Protein AF-A0AAV0B8S9-F1 (afdb_monomer)

Solvent-accessible surface area (backbone atoms only — not comparable to full-atom values): 7281 Å² total; per-residue (Å²): 133,87,90,81,70,82,72,78,85,51,82,66,46,66,52,53,57,75,48,74,45,53,83,39,60,55,51,74,76,42,60,48,90,57,90,45,60,37,28,45,35,34,36,42,47,22,33,77,89,70,45,79,36,68,91,85,45,87,67,46,75,49,81,38,42,40,54,79,43,77,46,63,44,71,81,57,74,49,90,84,65,54,42,37,35,43,33,38,38,32,41,41,29,60,55,43,54,54,50,52,54,39,5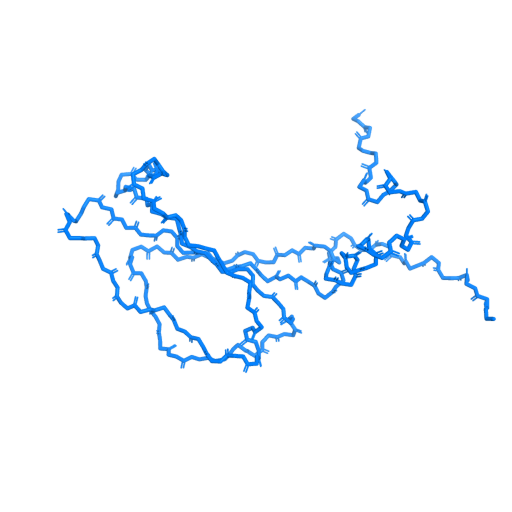5,77,69,61,67,54,91,57,77,72,70,78,58,70,86,80,80,129

Sequence (120 aa):
MNYNQKENYCPDDFSSAITYTINDFCNKAHVDNDTDYWTLIGFIPIRKNGGLAFEDFDTYQRLLKTNKLKYQTIPSKSTSGLFTRFGFSCQISKYMSITMEKYHIDHYKDKNHSFGNYDD

Mean predicted aligned error: 10.39 Å

Radius of gyration: 18.84 Å; Cα contacts (8 Å, |Δi|>4): 177; chains: 1; bounding box: 44×27×55 Å

Secondary structure (DSSP, 8-state):
----------GGGGPPPEEEE-TT-----B----S-SEEEEEEEEEETTS-B--SSSPPEEEEE-TTTS-B-------TTSSEEEEEEEEEEPHHHHHHHHHHHTT--S-TTSSS-----

Structure (mmCIF, N/CA/C/O backbone):
data_AF-A0AAV0B8S9-F1
#
_entry.id   AF-A0AAV0B8S9-F1
#
loop_
_atom_site.group_PDB
_atom_site.id
_atom_site.type_symbol
_atom_site.label_atom_id
_atom_site.label_alt_id
_atom_site.label_comp_id
_atom_site.label_asym_id
_atom_site.label_entity_id
_atom_site.label_seq_id
_atom_site.pdbx_PDB_ins_code
_atom_site.Cartn_x
_atom_site.Cartn_y
_atom_site.Cartn_z
_atom_site.occupancy
_atom_site.B_iso_or_equiv
_atom_site.auth_seq_id
_atom_site.auth_comp_id
_atom_site.auth_asym_id
_atom_site.auth_atom_id
_atom_site.pdbx_PDB_model_num
ATOM 1 N N . MET A 1 1 ? 24.314 1.809 -35.473 1.00 35.16 1 MET A N 1
ATOM 2 C CA . MET A 1 1 ? 23.440 0.743 -34.935 1.00 35.16 1 MET A CA 1
ATOM 3 C C . MET A 1 1 ? 22.053 0.935 -35.527 1.00 35.16 1 MET A C 1
ATOM 5 O O . MET A 1 1 ? 21.533 2.039 -35.448 1.00 35.16 1 MET A O 1
ATOM 9 N N . ASN A 1 2 ? 21.531 -0.087 -36.208 1.00 28.59 2 ASN A N 1
ATOM 10 C CA . ASN A 1 2 ? 20.234 -0.071 -36.893 1.00 28.59 2 ASN A CA 1
ATOM 11 C C . ASN A 1 2 ? 19.096 -0.154 -35.863 1.00 28.59 2 ASN A C 1
ATOM 13 O O . ASN A 1 2 ? 18.960 -1.178 -35.202 1.00 28.59 2 ASN A O 1
ATOM 17 N N . TYR A 1 3 ? 18.278 0.892 -35.746 1.00 38.72 3 TYR A N 1
ATOM 18 C CA . TYR A 1 3 ? 17.081 0.911 -34.897 1.00 38.72 3 TYR A CA 1
ATOM 19 C C . TYR A 1 3 ? 15.859 0.445 -35.700 1.00 38.72 3 TYR A C 1
ATOM 21 O O . TYR A 1 3 ? 14.982 1.232 -36.033 1.00 38.72 3 TYR A O 1
ATOM 29 N N . ASN A 1 4 ? 15.830 -0.844 -36.041 1.00 39.81 4 ASN A N 1
ATOM 30 C CA . ASN A 1 4 ? 14.659 -1.521 -36.610 1.00 39.81 4 ASN A CA 1
ATOM 31 C C . ASN A 1 4 ? 14.174 -2.622 -35.658 1.00 39.81 4 ASN A C 1
ATOM 33 O O . ASN A 1 4 ? 14.051 -3.783 -36.036 1.00 39.81 4 ASN A O 1
ATOM 37 N N . GLN A 1 5 ? 13.892 -2.260 -34.410 1.00 43.09 5 GLN A N 1
ATOM 38 C CA . GLN A 1 5 ? 13.005 -3.053 -33.568 1.00 43.09 5 GLN A CA 1
ATOM 39 C C . GLN A 1 5 ? 11.795 -2.185 -33.247 1.00 43.09 5 GLN A C 1
ATOM 41 O O . GLN A 1 5 ? 11.843 -1.318 -32.381 1.00 43.09 5 GLN A O 1
ATOM 46 N N . LYS A 1 6 ? 10.700 -2.425 -33.979 1.00 45.69 6 LYS A N 1
ATOM 47 C CA . LYS A 1 6 ? 9.365 -2.295 -33.395 1.00 45.69 6 LYS A CA 1
ATOM 48 C C . LYS A 1 6 ? 9.377 -3.242 -32.198 1.00 45.69 6 LYS A C 1
ATOM 50 O O . LYS A 1 6 ? 9.254 -4.449 -32.384 1.00 45.69 6 LYS A O 1
ATOM 55 N N . GLU A 1 7 ? 9.651 -2.727 -31.004 1.00 55.25 7 GLU A N 1
ATOM 56 C CA . GLU A 1 7 ? 9.319 -3.477 -29.799 1.00 55.25 7 GLU A CA 1
ATOM 57 C C . GLU A 1 7 ? 7.809 -3.719 -29.878 1.00 55.25 7 GLU A C 1
ATOM 59 O O . GLU A 1 7 ? 7.032 -2.779 -30.057 1.00 55.25 7 GLU A O 1
ATOM 64 N N . ASN A 1 8 ? 7.412 -4.991 -29.924 1.00 57.53 8 ASN A N 1
ATOM 65 C CA . ASN A 1 8 ? 6.007 -5.366 -29.975 1.00 57.53 8 ASN A CA 1
ATOM 66 C C . ASN A 1 8 ? 5.359 -4.832 -28.699 1.00 57.53 8 ASN A C 1
ATOM 68 O O . ASN A 1 8 ? 5.635 -5.355 -27.626 1.00 57.53 8 ASN A O 1
ATOM 72 N N . TYR A 1 9 ? 4.538 -3.789 -28.829 1.00 56.56 9 TYR A N 1
ATOM 73 C CA . TYR A 1 9 ? 3.714 -3.271 -27.745 1.00 56.56 9 TYR A CA 1
ATOM 74 C C . TYR A 1 9 ? 2.912 -4.424 -27.133 1.00 56.56 9 TYR A C 1
ATOM 76 O O . TYR A 1 9 ? 2.079 -5.023 -27.820 1.00 56.56 9 TYR A O 1
ATOM 84 N N . CYS A 1 10 ? 3.173 -4.747 -25.867 1.00 61.81 10 CYS A N 1
ATOM 85 C CA . CYS A 1 10 ? 2.313 -5.614 -25.084 1.00 61.81 10 CYS A CA 1
ATOM 86 C C . CYS A 1 10 ? 1.454 -4.722 -24.176 1.00 61.81 10 CYS A C 1
ATOM 88 O O . CYS A 1 10 ? 2.008 -3.940 -23.404 1.00 61.81 10 CYS A O 1
ATOM 90 N N . PRO A 1 11 ? 0.114 -4.812 -24.220 1.00 58.56 11 PRO A N 1
ATOM 91 C CA . PRO A 1 11 ? -0.751 -4.087 -23.284 1.00 58.56 11 PRO A CA 1
ATOM 92 C C . PRO A 1 11 ? -0.384 -4.334 -21.808 1.00 58.56 11 PRO A C 1
ATOM 94 O O . PRO A 1 11 ? -0.536 -3.449 -20.964 1.00 58.56 11 PRO A O 1
ATOM 97 N N . ASP A 1 12 ? 0.175 -5.508 -21.507 1.00 60.97 12 ASP A N 1
ATOM 98 C CA . ASP A 1 12 ? 0.624 -5.880 -20.165 1.00 60.97 12 ASP A CA 1
ATOM 99 C C . ASP A 1 12 ? 1.908 -5.157 -19.728 1.00 60.97 12 ASP A C 1
ATOM 101 O O . ASP A 1 12 ? 2.178 -5.078 -18.531 1.00 60.97 12 ASP A O 1
ATOM 105 N N . ASP A 1 13 ? 2.655 -4.536 -20.649 1.00 64.06 13 ASP A N 1
ATOM 106 C CA . ASP A 1 13 ? 3.850 -3.746 -20.317 1.00 64.06 13 ASP A CA 1
ATOM 107 C C . ASP A 1 13 ? 3.507 -2.528 -19.444 1.00 64.06 13 ASP A C 1
ATOM 109 O O . ASP A 1 13 ? 4.365 -2.018 -18.724 1.00 64.06 13 ASP A O 1
ATOM 113 N N . PHE A 1 14 ? 2.251 -2.074 -19.454 1.00 63.94 14 PHE A N 1
ATOM 114 C CA . PHE A 1 14 ? 1.755 -0.972 -18.620 1.00 63.94 14 PHE A CA 1
ATOM 115 C C . PHE A 1 14 ? 0.799 -1.431 -17.515 1.00 63.94 14 PHE A C 1
ATOM 117 O O . PHE A 1 14 ? 0.337 -0.614 -16.715 1.00 63.94 14 PHE A O 1
ATOM 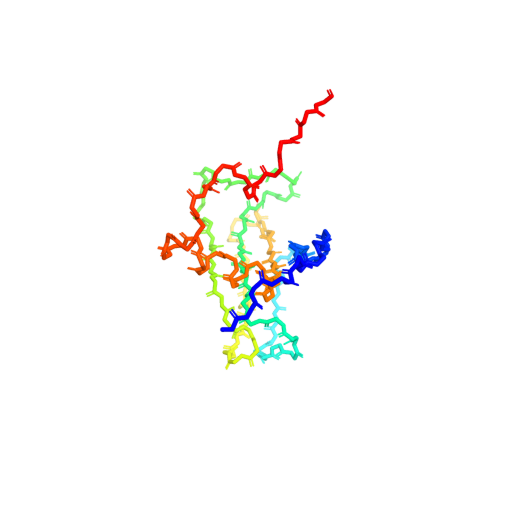124 N N . SER A 1 15 ? 0.510 -2.730 -17.443 1.00 67.62 15 SER A N 1
ATOM 125 C CA . SER A 1 15 ? -0.407 -3.264 -16.446 1.00 67.62 15 SER A CA 1
ATOM 126 C C . SER A 1 15 ? 0.235 -3.213 -15.066 1.00 67.62 15 SER A C 1
ATOM 128 O O . SER A 1 15 ? 1.278 -3.811 -14.812 1.00 67.62 15 SER A O 1
ATOM 130 N N . SER A 1 16 ? -0.396 -2.461 -14.168 1.00 74.00 16 SER A N 1
ATOM 131 C CA . SER A 1 16 ? -0.009 -2.375 -12.762 1.00 74.00 16 SER A CA 1
ATOM 132 C C . SER A 1 16 ? -0.969 -3.213 -11.928 1.00 74.00 16 SER A C 1
ATOM 134 O O . SER A 1 16 ? -2.187 -3.055 -12.032 1.00 74.00 16 SER A O 1
ATOM 136 N N . ALA A 1 17 ? -0.440 -4.103 -11.090 1.00 80.81 17 ALA A N 1
ATOM 137 C CA . ALA A 1 17 ? -1.262 -4.869 -10.164 1.00 80.81 17 ALA A CA 1
ATOM 138 C C . ALA A 1 17 ? -1.597 -4.008 -8.941 1.00 80.81 17 ALA A C 1
ATOM 140 O O . ALA A 1 17 ? -0.698 -3.533 -8.241 1.00 80.81 17 ALA A O 1
ATOM 141 N N . ILE A 1 18 ? -2.893 -3.820 -8.675 1.00 85.31 18 ILE A N 1
ATOM 142 C CA . ILE A 1 18 ? -3.373 -3.132 -7.474 1.00 85.31 18 ILE A CA 1
ATOM 143 C C . ILE A 1 18 ? -3.828 -4.173 -6.456 1.00 85.31 18 ILE A C 1
ATOM 145 O O . ILE A 1 18 ? -4.722 -4.977 -6.712 1.00 85.31 18 ILE A O 1
ATOM 149 N N . THR A 1 19 ? -3.243 -4.108 -5.268 1.00 88.38 19 THR A N 1
ATOM 150 C CA . THR A 1 19 ? -3.711 -4.819 -4.079 1.00 88.38 19 THR A CA 1
ATOM 151 C C . THR A 1 19 ? -4.204 -3.809 -3.056 1.00 88.38 19 THR A C 1
ATOM 153 O O . THR A 1 19 ? -3.720 -2.676 -2.993 1.00 88.38 19 THR A O 1
ATOM 156 N N . TYR A 1 20 ? -5.196 -4.190 -2.257 1.00 91.44 20 TYR A N 1
ATOM 157 C CA . TYR A 1 20 ? -5.769 -3.294 -1.262 1.00 91.44 20 TYR A CA 1
ATOM 158 C C . TYR A 1 20 ? -6.098 -4.008 0.044 1.00 91.44 20 TYR A C 1
ATOM 160 O O . TYR A 1 20 ? -6.239 -5.227 0.114 1.00 91.44 20 TYR A O 1
ATOM 168 N N . THR A 1 21 ? -6.215 -3.210 1.098 1.00 90.88 21 THR A N 1
ATOM 169 C CA . THR A 1 21 ? -6.507 -3.627 2.464 1.00 90.88 21 THR A CA 1
ATOM 170 C C . THR A 1 21 ? -7.504 -2.660 3.093 1.00 90.88 21 THR A C 1
ATOM 172 O O . THR A 1 21 ? -7.561 -1.478 2.750 1.00 90.88 21 THR A O 1
ATOM 175 N N . ILE A 1 22 ? -8.309 -3.174 4.016 1.00 88.38 22 ILE A N 1
ATOM 176 C CA . ILE A 1 22 ? -9.332 -2.422 4.751 1.00 88.38 22 ILE A CA 1
ATOM 177 C C . ILE A 1 22 ? -9.273 -2.789 6.237 1.00 88.38 22 ILE A C 1
ATOM 179 O O . ILE A 1 22 ? -8.490 -3.652 6.635 1.00 88.38 22 ILE A O 1
ATOM 183 N N . ASN A 1 23 ? -10.131 -2.171 7.053 1.00 85.62 23 ASN A N 1
ATOM 184 C CA . ASN A 1 23 ? -10.327 -2.516 8.466 1.00 85.62 23 ASN A CA 1
ATOM 185 C C . ASN A 1 23 ? -9.059 -2.367 9.317 1.00 85.62 23 ASN A C 1
ATOM 187 O O . ASN A 1 23 ? -8.708 -3.251 10.095 1.00 85.62 23 ASN A O 1
ATOM 191 N N . ASP A 1 24 ? -8.384 -1.227 9.167 1.00 85.88 24 ASP A N 1
ATOM 192 C CA . ASP A 1 24 ? -7.204 -0.852 9.954 1.00 85.88 24 ASP A CA 1
ATOM 193 C C . ASP A 1 24 ? -6.063 -1.879 9.869 1.00 85.88 24 ASP A C 1
ATOM 195 O O . ASP A 1 24 ? -5.286 -2.042 10.813 1.00 85.88 24 ASP A O 1
ATOM 199 N N . PHE A 1 25 ? -5.950 -2.547 8.714 1.00 90.7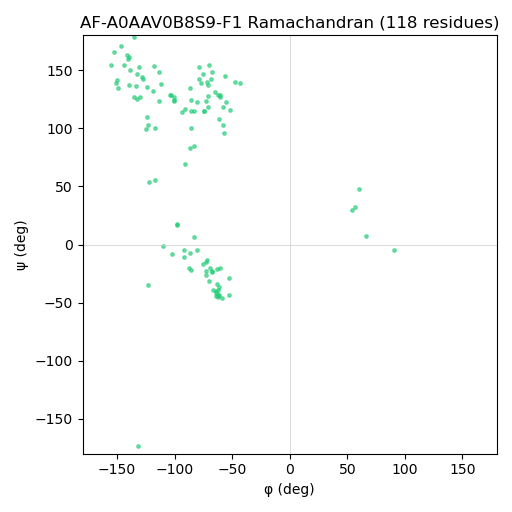5 25 PHE A N 1
ATOM 200 C CA . PHE A 1 25 ? -4.895 -3.513 8.432 1.00 90.75 25 PHE A CA 1
ATOM 201 C C . PHE A 1 25 ? -3.510 -2.974 8.809 1.00 90.75 25 PHE A C 1
ATOM 203 O O . PHE A 1 25 ? -3.174 -1.806 8.589 1.00 90.75 25 PHE A O 1
ATOM 210 N N . CYS A 1 26 ? -2.699 -3.863 9.372 1.00 91.12 26 CYS A N 1
ATOM 211 C CA . CYS A 1 26 ? -1.303 -3.626 9.687 1.00 91.12 26 CYS A CA 1
ATOM 212 C C . CYS A 1 26 ? -0.503 -4.906 9.448 1.00 91.12 26 CYS A C 1
ATOM 214 O O . CYS A 1 26 ? -1.035 -6.016 9.510 1.00 91.12 26 CYS A O 1
ATOM 216 N N . ASN A 1 27 ? 0.786 -4.751 9.170 1.00 91.69 27 ASN A N 1
ATOM 217 C CA . ASN A 1 27 ? 1.681 -5.870 8.920 1.00 91.69 27 ASN A CA 1
ATOM 218 C C . ASN A 1 27 ? 3.043 -5.647 9.575 1.00 91.69 27 ASN A C 1
ATOM 220 O O . ASN A 1 27 ? 3.413 -4.538 9.957 1.00 91.69 27 ASN A O 1
ATOM 224 N N . LYS A 1 28 ? 3.786 -6.744 9.736 1.00 94.56 28 LYS A N 1
ATOM 225 C CA . LYS A 1 28 ? 5.157 -6.700 10.245 1.00 94.56 28 LYS A CA 1
ATOM 226 C C . LYS A 1 28 ? 6.082 -6.080 9.201 1.00 94.56 28 LYS A C 1
ATOM 228 O O . LYS A 1 28 ? 5.829 -6.181 8.003 1.00 94.56 28 LYS A O 1
ATOM 233 N N . ALA A 1 29 ? 7.187 -5.499 9.656 1.00 94.19 29 ALA A N 1
ATOM 234 C CA . ALA A 1 29 ? 8.204 -4.980 8.754 1.00 94.19 29 ALA A CA 1
ATOM 235 C C . ALA A 1 29 ? 8.808 -6.057 7.851 1.00 94.19 29 ALA A C 1
ATOM 237 O O . ALA A 1 29 ? 9.317 -7.067 8.338 1.00 94.19 29 ALA A O 1
ATOM 238 N N . HIS A 1 30 ? 8.793 -5.793 6.548 1.00 91.88 30 HIS A N 1
ATOM 239 C CA . HIS A 1 30 ? 9.208 -6.716 5.496 1.00 91.88 30 HIS A CA 1
ATOM 240 C C . HIS A 1 30 ? 9.844 -5.955 4.325 1.00 91.88 30 HIS A C 1
ATOM 242 O O . HIS A 1 30 ? 9.872 -4.723 4.300 1.00 91.88 30 HIS A O 1
ATOM 248 N N . VAL A 1 31 ? 10.418 -6.727 3.410 1.00 90.81 31 VAL A N 1
ATOM 249 C CA . VAL A 1 31 ? 10.901 -6.312 2.092 1.00 90.81 31 VAL A CA 1
ATOM 250 C C . VAL A 1 31 ? 10.171 -7.218 1.110 1.00 90.81 31 VAL A C 1
ATOM 252 O O . VAL A 1 31 ? 10.056 -8.417 1.379 1.00 90.81 31 VAL A O 1
ATOM 255 N N . ASP A 1 32 ? 9.655 -6.654 0.026 1.00 85.75 32 ASP A N 1
ATOM 256 C CA . ASP A 1 32 ? 8.963 -7.447 -0.986 1.00 85.75 32 ASP A CA 1
ATOM 257 C C . ASP A 1 32 ? 9.980 -8.220 -1.820 1.00 85.75 32 ASP A C 1
ATOM 259 O O . ASP A 1 32 ? 11.080 -7.736 -2.089 1.00 85.75 32 ASP A O 1
ATOM 263 N N . ASN A 1 33 ? 9.602 -9.416 -2.263 1.00 81.50 33 ASN A N 1
ATOM 264 C CA . ASN A 1 33 ? 10.439 -10.236 -3.143 1.00 81.50 33 ASN A CA 1
ATOM 265 C C . ASN A 1 33 ? 10.042 -10.089 -4.618 1.00 81.50 33 ASN A C 1
ATOM 267 O O . ASN A 1 33 ? 10.413 -10.920 -5.446 1.00 81.50 33 ASN A O 1
ATOM 271 N N . ASP A 1 34 ? 9.281 -9.046 -4.934 1.00 72.06 34 ASP A N 1
ATOM 272 C CA . ASP A 1 34 ? 8.724 -8.840 -6.261 1.00 72.06 34 ASP A CA 1
ATOM 273 C C . ASP A 1 34 ? 9.772 -8.269 -7.226 1.00 72.06 34 ASP A C 1
ATOM 275 O O . ASP A 1 34 ? 10.734 -7.589 -6.845 1.00 72.06 34 ASP A O 1
ATOM 279 N N . THR A 1 35 ? 9.589 -8.568 -8.512 1.00 66.06 35 THR A N 1
ATOM 280 C CA . THR A 1 35 ? 10.504 -8.160 -9.586 1.00 66.06 35 THR A CA 1
ATOM 281 C C . THR A 1 35 ? 10.425 -6.673 -9.918 1.00 66.06 35 THR A C 1
ATOM 283 O O . THR A 1 35 ? 11.391 -6.119 -10.450 1.00 66.06 35 THR A O 1
ATOM 286 N N . ASP A 1 36 ? 9.308 -6.019 -9.599 1.00 68.75 36 ASP A N 1
ATOM 287 C CA . ASP A 1 36 ? 9.112 -4.600 -9.868 1.00 68.75 36 ASP A CA 1
ATOM 288 C C . ASP A 1 36 ? 9.863 -3.720 -8.866 1.00 68.75 36 ASP A C 1
ATOM 290 O O . ASP A 1 36 ? 9.960 -3.993 -7.669 1.00 68.75 36 ASP A O 1
ATOM 294 N N . TYR A 1 37 ? 10.464 -2.646 -9.379 1.00 72.06 37 TYR A N 1
ATOM 295 C CA . TYR A 1 37 ? 11.352 -1.796 -8.586 1.00 72.06 37 TYR A CA 1
ATOM 296 C C . TYR A 1 37 ? 10.624 -0.721 -7.799 1.00 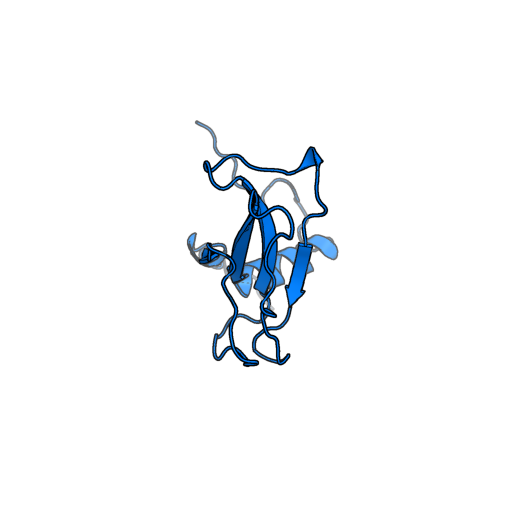72.06 37 TYR A C 1
ATOM 298 O O . TYR A 1 37 ? 11.212 -0.187 -6.862 1.00 72.06 37 TYR A O 1
ATOM 306 N N . TRP A 1 38 ? 9.413 -0.358 -8.205 1.00 84.31 38 TRP A N 1
ATOM 307 C CA . TRP A 1 38 ? 8.682 0.765 -7.647 1.00 84.31 38 TRP A CA 1
ATOM 308 C C . TRP A 1 38 ? 7.246 0.362 -7.357 1.00 84.31 38 TRP A C 1
ATOM 310 O O . TRP A 1 38 ? 6.577 -0.241 -8.188 1.00 84.31 38 TRP A O 1
ATOM 320 N N . THR A 1 39 ? 6.766 0.770 -6.193 1.00 88.06 39 THR A N 1
ATOM 321 C CA . THR A 1 39 ? 5.405 0.511 -5.743 1.00 88.06 39 THR A CA 1
ATOM 322 C C . THR A 1 39 ? 4.839 1.813 -5.208 1.00 88.06 39 THR A C 1
ATOM 324 O O . THR A 1 39 ? 5.447 2.460 -4.346 1.00 88.06 39 THR A O 1
ATOM 327 N N . LEU A 1 40 ? 3.691 2.225 -5.738 1.00 90.69 40 LEU A N 1
ATOM 328 C CA . LEU A 1 40 ? 2.909 3.317 -5.179 1.00 90.69 40 LEU A CA 1
ATOM 329 C C . LEU A 1 40 ? 2.047 2.754 -4.053 1.00 90.69 40 LEU A C 1
ATOM 331 O O . LEU A 1 40 ? 1.160 1.940 -4.290 1.00 90.69 40 LEU A O 1
ATOM 335 N N . ILE A 1 41 ? 2.305 3.200 -2.830 1.00 91.31 41 ILE A N 1
ATOM 336 C CA . ILE A 1 41 ? 1.547 2.805 -1.644 1.00 91.31 41 ILE A CA 1
ATOM 337 C C . ILE A 1 41 ? 0.771 4.016 -1.148 1.00 91.31 41 ILE A C 1
ATOM 339 O O . ILE A 1 41 ? 1.319 5.118 -1.082 1.00 91.31 41 ILE A O 1
ATOM 343 N N . GLY A 1 42 ? -0.482 3.823 -0.748 1.00 91.12 42 GLY A N 1
ATOM 344 C CA . GLY A 1 42 ? -1.266 4.899 -0.165 1.00 91.12 42 GLY A CA 1
ATOM 345 C C . GLY A 1 42 ? -2.350 4.451 0.802 1.00 91.12 42 GLY A C 1
ATOM 346 O O . GLY A 1 42 ? -2.711 3.279 0.873 1.00 91.12 42 GLY A O 1
ATOM 347 N N . PHE A 1 43 ? -2.859 5.416 1.563 1.00 89.88 43 PHE A N 1
ATOM 348 C CA . PHE A 1 43 ? -3.990 5.261 2.466 1.00 89.88 43 PHE A CA 1
ATOM 349 C C . PHE A 1 43 ? -5.001 6.370 2.215 1.00 89.88 43 PHE A C 1
ATOM 351 O O . PHE A 1 43 ? -4.671 7.557 2.274 1.00 89.88 43 PHE A O 1
ATOM 358 N N . ILE A 1 44 ? -6.243 5.956 1.986 1.00 89.25 44 ILE A N 1
ATOM 359 C CA . ILE A 1 44 ? -7.395 6.838 1.854 1.00 89.25 44 ILE A CA 1
ATOM 360 C C . ILE A 1 44 ? -8.323 6.584 3.045 1.00 89.25 44 ILE A C 1
ATOM 362 O O . ILE A 1 44 ? -8.737 5.444 3.272 1.00 89.25 44 ILE A O 1
ATOM 366 N N . PRO A 1 45 ? -8.656 7.613 3.830 1.00 87.12 45 PRO A N 1
ATOM 367 C CA . PRO A 1 45 ? -9.649 7.506 4.888 1.00 87.12 45 PRO A CA 1
ATOM 368 C C . PRO A 1 45 ? -11.034 7.216 4.309 1.00 87.12 45 PRO A C 1
ATOM 370 O O . PRO A 1 45 ? -11.501 7.883 3.383 1.00 87.12 45 PRO A O 1
ATOM 373 N N . ILE A 1 46 ? -11.700 6.212 4.874 1.00 89.00 46 ILE A N 1
ATOM 374 C CA . ILE A 1 46 ? -13.067 5.844 4.510 1.00 89.00 46 ILE A CA 1
ATOM 375 C C . ILE A 1 46 ? -13.930 5.787 5.766 1.00 89.00 46 ILE A C 1
ATOM 377 O O . ILE A 1 46 ? -13.499 5.345 6.833 1.00 89.00 46 ILE A O 1
ATOM 381 N N . ARG A 1 47 ? -15.175 6.228 5.651 1.00 87.06 47 ARG A N 1
ATOM 382 C CA . ARG A 1 47 ? -16.207 6.037 6.667 1.00 87.06 47 ARG A CA 1
ATOM 383 C C . ARG A 1 47 ? -16.547 4.552 6.743 1.00 87.06 47 ARG A C 1
ATOM 385 O O . ARG A 1 47 ? -16.536 3.846 5.737 1.00 87.06 47 ARG A O 1
ATOM 392 N N . LYS A 1 48 ? -16.920 4.064 7.926 1.00 83.88 48 LYS A N 1
ATOM 393 C CA . LYS A 1 48 ? -17.323 2.656 8.107 1.00 83.88 48 LYS A CA 1
ATOM 394 C C . LYS A 1 48 ? -18.543 2.233 7.288 1.00 83.88 48 LYS A C 1
ATOM 396 O O . LYS A 1 48 ? -18.728 1.045 7.062 1.00 83.88 48 LYS A O 1
ATOM 401 N N . ASN A 1 49 ? -19.358 3.184 6.840 1.00 86.31 49 ASN A N 1
ATOM 402 C CA . ASN A 1 49 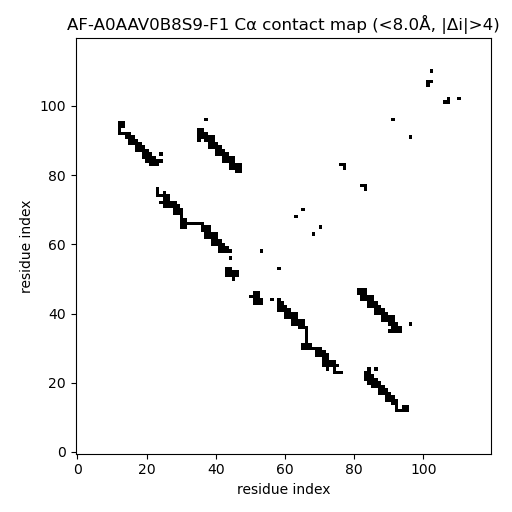? -20.468 2.928 5.922 1.00 86.31 49 ASN A CA 1
ATOM 403 C C . ASN A 1 49 ? -20.036 2.870 4.440 1.00 86.31 49 ASN A C 1
ATOM 405 O O . ASN A 1 49 ? -20.897 2.810 3.570 1.00 86.31 49 ASN A O 1
ATOM 409 N N . GLY A 1 50 ? -18.730 2.911 4.150 1.00 81.88 50 GLY A N 1
ATOM 410 C CA . GLY A 1 50 ? -18.168 2.807 2.801 1.00 81.88 50 GLY A CA 1
ATOM 411 C C . GLY A 1 50 ? -17.979 4.139 2.072 1.00 81.88 50 GLY A C 1
ATOM 412 O O . GLY A 1 50 ? -17.410 4.150 0.986 1.00 81.88 50 GLY A O 1
ATOM 413 N N . GLY A 1 51 ? -18.409 5.266 2.649 1.00 86.06 51 GLY A N 1
ATOM 414 C CA . GLY A 1 51 ? -18.197 6.583 2.043 1.00 86.06 51 GLY A CA 1
ATOM 415 C C . GLY A 1 51 ? -16.732 7.024 2.103 1.00 86.06 51 GLY A C 1
ATOM 416 O O . GLY A 1 51 ? -16.088 6.891 3.142 1.00 86.06 51 GLY A O 1
ATOM 417 N N . LEU A 1 52 ? -16.207 7.592 1.019 1.00 80.94 52 LEU A N 1
ATOM 418 C CA . LEU A 1 52 ? -14.873 8.202 1.011 1.00 80.94 52 LEU A CA 1
ATOM 419 C C . LEU A 1 52 ? -14.871 9.475 1.878 1.00 80.94 52 LEU A C 1
ATOM 421 O O . LEU A 1 52 ? -15.860 10.208 1.902 1.00 80.94 52 LEU A O 1
ATOM 425 N N . ALA A 1 53 ? -13.783 9.722 2.610 1.00 79.62 53 ALA A N 1
ATOM 426 C CA . ALA A 1 53 ? -13.661 10.842 3.549 1.00 79.62 53 ALA A CA 1
ATOM 427 C C . ALA A 1 53 ? -12.465 11.749 3.207 1.00 79.62 53 ALA A C 1
ATOM 429 O O . ALA A 1 53 ? -11.604 11.984 4.048 1.00 79.62 53 ALA A O 1
ATOM 430 N N . PHE A 1 54 ? -12.388 12.230 1.961 1.00 73.94 54 PHE A N 1
ATOM 431 C CA . PHE A 1 54 ? -11.271 13.069 1.497 1.00 73.94 54 PHE A CA 1
ATOM 432 C C . PHE A 1 54 ? -11.246 14.472 2.110 1.00 73.94 54 PHE A C 1
ATOM 434 O O . PHE A 1 54 ? -10.177 15.041 2.273 1.00 73.94 54 PHE A O 1
ATOM 441 N N . GLU A 1 55 ? -12.413 15.036 2.422 1.00 66.94 55 GLU A N 1
ATOM 442 C CA . GLU A 1 55 ? -12.531 16.432 2.871 1.00 66.94 55 GLU A CA 1
ATOM 443 C C . GLU A 1 55 ? -12.009 16.643 4.297 1.00 66.94 55 GLU A C 1
ATOM 445 O O . GLU A 1 55 ? -11.562 17.733 4.642 1.00 66.94 55 GLU A O 1
ATOM 450 N N . ASP A 1 56 ? -12.033 15.585 5.108 1.00 64.50 56 ASP A N 1
ATOM 451 C CA . ASP A 1 56 ? -11.775 15.658 6.546 1.00 64.50 56 ASP A CA 1
ATOM 452 C C . ASP A 1 56 ? -10.362 15.184 6.930 1.00 64.50 56 ASP A C 1
ATOM 454 O O . ASP A 1 56 ? -9.971 15.278 8.096 1.00 64.50 56 ASP A O 1
ATOM 458 N N . PHE A 1 57 ? -9.599 14.622 5.984 1.00 70.81 57 PHE A N 1
ATOM 459 C CA . PHE A 1 57 ? -8.354 13.929 6.301 1.00 70.81 57 PHE A CA 1
ATOM 460 C C . PHE A 1 57 ? -7.309 13.996 5.189 1.00 70.81 57 PHE A C 1
ATOM 462 O O . PHE A 1 57 ? -7.603 13.784 4.012 1.00 70.81 57 PHE A O 1
ATOM 469 N N . ASP A 1 58 ? -6.049 14.134 5.601 1.00 71.56 58 ASP A N 1
ATOM 470 C CA . ASP A 1 58 ? -4.913 13.966 4.706 1.00 71.56 58 ASP A CA 1
ATOM 471 C C . ASP A 1 58 ? -4.857 12.533 4.162 1.00 71.56 58 ASP A C 1
ATOM 473 O O . ASP A 1 58 ? -4.862 11.544 4.906 1.00 71.56 58 ASP A O 1
ATOM 477 N N . THR A 1 59 ? -4.762 12.419 2.838 1.00 80.25 59 THR A N 1
ATOM 478 C CA . THR A 1 59 ? -4.387 11.155 2.201 1.00 80.25 59 THR A CA 1
ATOM 479 C C . THR A 1 59 ? -2.880 10.967 2.297 1.00 80.25 59 THR A C 1
ATOM 481 O O . THR A 1 59 ? -2.105 11.915 2.171 1.00 80.25 59 THR A O 1
ATOM 484 N N . TYR A 1 60 ? -2.448 9.728 2.506 1.00 84.75 60 TYR A N 1
ATOM 485 C CA . TYR A 1 60 ? -1.033 9.386 2.448 1.00 84.75 60 TYR A CA 1
ATOM 486 C C . TYR A 1 60 ? -0.753 8.674 1.137 1.00 84.75 60 TYR A C 1
ATOM 488 O O . TYR A 1 60 ? -1.424 7.694 0.829 1.00 84.75 60 TYR A O 1
ATOM 496 N N . GLN A 1 61 ? 0.246 9.125 0.387 1.00 89.81 61 GLN A N 1
ATOM 497 C CA . GLN A 1 61 ? 0.728 8.438 -0.807 1.00 89.81 61 GLN A CA 1
ATOM 498 C C . GLN A 1 61 ? 2.249 8.514 -0.843 1.00 89.81 61 GLN A C 1
ATOM 500 O O . GLN A 1 61 ? 2.838 9.558 -0.553 1.00 89.81 61 GLN A O 1
ATOM 505 N N . ARG A 1 62 ? 2.904 7.407 -1.184 1.00 89.25 62 ARG A N 1
ATOM 506 C CA . ARG A 1 62 ? 4.356 7.347 -1.303 1.00 89.25 62 ARG A CA 1
ATOM 507 C C . ARG A 1 62 ? 4.787 6.336 -2.350 1.00 89.25 62 ARG A C 1
ATOM 509 O O . ARG A 1 62 ? 4.342 5.194 -2.350 1.00 89.25 62 ARG A O 1
ATOM 516 N N . LEU A 1 63 ? 5.734 6.758 -3.179 1.00 89.12 63 LEU A N 1
ATOM 517 C CA . LEU A 1 63 ? 6.462 5.885 -4.087 1.00 89.12 63 LEU A CA 1
ATOM 518 C C . LEU A 1 63 ? 7.662 5.264 -3.357 1.00 89.12 63 LEU A C 1
ATOM 520 O O . LEU A 1 63 ? 8.489 5.982 -2.784 1.00 89.12 63 LEU A O 1
ATOM 524 N N . LEU A 1 64 ? 7.756 3.937 -3.349 1.00 88.44 64 LEU A N 1
ATOM 525 C CA . LEU A 1 64 ? 8.775 3.191 -2.610 1.00 88.44 64 LEU A CA 1
ATOM 526 C C . LEU A 1 64 ? 9.421 2.114 -3.478 1.00 88.44 64 LEU A C 1
ATOM 528 O O . LEU A 1 64 ? 8.756 1.490 -4.297 1.00 88.44 64 LEU A O 1
ATOM 532 N N . LYS A 1 65 ? 10.716 1.858 -3.251 1.00 87.12 65 LYS A N 1
ATOM 533 C CA . LYS A 1 65 ? 11.393 0.667 -3.779 1.00 87.12 65 LYS A CA 1
ATOM 534 C C . LYS A 1 65 ? 11.210 -0.494 -2.814 1.00 87.12 65 LYS A C 1
ATOM 536 O O . LYS A 1 65 ? 12.065 -0.707 -1.951 1.00 87.12 65 LYS A O 1
ATOM 541 N N . THR A 1 66 ? 10.080 -1.187 -2.897 1.00 86.69 66 THR A N 1
ATOM 542 C CA . THR A 1 66 ? 9.676 -2.156 -1.865 1.00 86.69 66 THR A CA 1
ATOM 543 C C . THR A 1 66 ? 10.554 -3.405 -1.819 1.00 86.69 66 THR A C 1
ATOM 545 O O . THR A 1 66 ? 10.677 -4.012 -0.760 1.00 86.69 66 THR A O 1
ATOM 548 N N . ASN A 1 67 ? 11.278 -3.702 -2.901 1.00 86.00 67 ASN A N 1
ATOM 549 C CA . ASN A 1 67 ? 12.296 -4.756 -2.952 1.00 86.00 67 ASN A CA 1
ATOM 550 C C . ASN A 1 67 ? 13.672 -4.370 -2.369 1.00 86.00 67 ASN A C 1
ATOM 552 O O . ASN A 1 67 ? 14.581 -5.197 -2.304 1.00 86.00 67 ASN A O 1
ATOM 556 N N . LYS A 1 68 ? 13.862 -3.111 -1.954 1.00 87.12 68 LYS A N 1
ATOM 557 C CA . LYS A 1 68 ? 15.123 -2.619 -1.360 1.00 87.12 68 LYS A CA 1
ATOM 558 C C . LYS A 1 68 ? 14.942 -2.009 0.019 1.00 87.12 68 LYS A C 1
ATOM 560 O O . LYS A 1 68 ? 15.846 -2.079 0.848 1.00 87.12 68 LYS A O 1
ATOM 565 N N . LEU A 1 69 ? 13.812 -1.352 0.246 1.00 88.44 69 LEU A N 1
ATOM 566 C CA . LEU A 1 69 ? 13.526 -0.655 1.488 1.00 88.44 69 LEU A CA 1
ATOM 567 C C . LEU A 1 69 ? 12.624 -1.518 2.356 1.00 88.44 69 LEU A C 1
ATOM 569 O O . LEU A 1 69 ? 11.550 -1.925 1.930 1.00 88.44 69 LEU A O 1
ATOM 573 N N . LYS A 1 70 ? 13.042 -1.739 3.602 1.00 90.75 70 LYS A N 1
ATOM 574 C CA . LYS A 1 70 ? 12.193 -2.370 4.608 1.00 90.75 70 LYS A CA 1
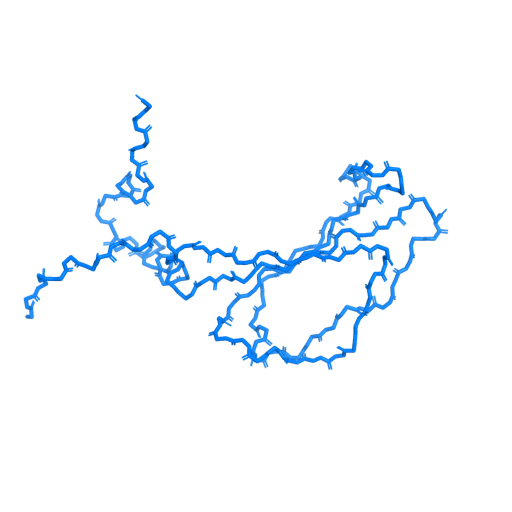ATOM 575 C C . LYS A 1 70 ? 11.082 -1.405 5.017 1.00 90.75 70 LYS A C 1
ATOM 577 O O . LYS A 1 70 ? 11.369 -0.272 5.404 1.00 90.75 70 LYS A O 1
ATOM 582 N N . TYR A 1 71 ? 9.835 -1.854 4.966 1.00 90.44 71 TYR A N 1
ATOM 583 C CA . TYR A 1 71 ? 8.665 -1.028 5.260 1.00 90.44 71 TYR A CA 1
ATOM 584 C C . TYR A 1 71 ? 7.595 -1.815 6.027 1.00 90.44 71 TYR A C 1
ATOM 586 O O . TYR A 1 71 ? 7.655 -3.041 6.124 1.00 90.44 71 TYR A O 1
ATOM 594 N N . GLN A 1 72 ? 6.654 -1.100 6.651 1.00 93.06 72 GLN A N 1
ATOM 595 C CA . GLN A 1 72 ? 5.528 -1.690 7.379 1.00 93.06 72 GLN A CA 1
ATOM 596 C C . GLN A 1 72 ? 4.349 -0.727 7.462 1.00 93.06 72 GLN A C 1
ATOM 598 O O . GLN A 1 72 ? 4.535 0.491 7.491 1.00 93.06 72 GLN A O 1
ATOM 603 N N . THR A 1 73 ? 3.151 -1.282 7.606 1.00 90.75 73 THR A N 1
ATOM 604 C CA . THR A 1 73 ? 1.961 -0.540 8.015 1.00 90.75 73 THR A CA 1
ATOM 605 C C . THR A 1 73 ? 1.810 -0.656 9.522 1.00 90.75 73 THR A C 1
ATOM 607 O O . THR A 1 73 ? 1.565 -1.740 10.049 1.00 90.75 73 THR A O 1
ATOM 610 N N . ILE A 1 74 ? 1.958 0.468 10.220 1.00 89.00 74 ILE A N 1
ATOM 611 C CA . ILE A 1 74 ? 1.828 0.524 11.678 1.00 89.00 74 ILE A CA 1
ATOM 612 C C . ILE A 1 74 ? 0.343 0.362 12.058 1.00 89.00 74 ILE A C 1
ATOM 614 O O . ILE A 1 74 ? -0.522 0.932 11.376 1.00 89.00 74 ILE A O 1
ATOM 618 N N . PRO A 1 75 ? 0.027 -0.387 13.134 1.00 87.44 75 PRO A N 1
ATOM 619 C CA . PRO A 1 75 ? -1.320 -0.424 13.687 1.00 87.44 75 PRO A CA 1
ATOM 620 C C . PRO A 1 75 ? -1.794 0.990 14.024 1.00 87.44 75 PRO A C 1
ATOM 622 O O . PRO A 1 75 ? -1.165 1.701 14.804 1.00 87.44 75 PRO A O 1
ATOM 625 N N . SER A 1 76 ? -2.915 1.401 13.445 1.00 79.00 76 SER A N 1
ATOM 626 C CA . SER A 1 76 ? -3.555 2.665 13.794 1.00 79.00 76 SER A CA 1
ATOM 627 C C . SER A 1 76 ? -5.048 2.549 13.569 1.00 79.00 76 SER A C 1
ATOM 629 O O . SER A 1 76 ? -5.471 2.015 12.544 1.00 79.00 76 SER A O 1
ATOM 631 N N . LYS A 1 77 ? -5.824 3.100 14.494 1.00 82.75 77 LYS A N 1
ATOM 632 C CA . LYS A 1 77 ? -7.281 3.094 14.461 1.00 82.75 77 LYS A CA 1
ATOM 633 C C . LYS A 1 77 ? -7.785 4.513 14.656 1.00 82.75 77 LYS A C 1
ATOM 635 O O . LYS A 1 77 ? -7.199 5.271 15.427 1.00 82.75 77 LYS A O 1
ATOM 640 N N . SER A 1 78 ? -8.873 4.862 13.978 1.00 83.19 78 SER A N 1
ATOM 641 C CA . SER A 1 78 ? -9.533 6.150 14.191 1.00 83.19 78 SER A CA 1
ATOM 642 C C . SER A 1 78 ? -10.014 6.278 15.639 1.00 83.19 78 SER A C 1
ATOM 644 O O . SER A 1 78 ? -10.734 5.404 16.129 1.00 83.19 78 SER A O 1
ATOM 646 N N . THR A 1 79 ? -9.671 7.382 16.306 1.00 83.12 79 THR A N 1
ATOM 647 C CA . THR A 1 79 ? -10.087 7.664 17.691 1.00 83.12 79 THR A CA 1
ATOM 648 C C . THR A 1 79 ? -11.606 7.755 17.832 1.00 83.12 79 THR A C 1
ATOM 650 O O . THR A 1 79 ? -12.158 7.278 18.818 1.00 83.12 79 THR A O 1
ATOM 653 N N . SER A 1 80 ? -12.302 8.308 16.832 1.00 86.31 80 SER A N 1
ATOM 654 C CA . SER A 1 80 ? -13.771 8.381 16.828 1.00 86.31 80 SER A CA 1
ATOM 655 C C . SER A 1 80 ? -14.429 7.035 16.524 1.00 86.31 80 SER A C 1
ATOM 657 O O . SER A 1 80 ? -15.626 6.863 16.733 1.00 86.31 80 SER A O 1
ATOM 659 N N . GLY A 1 81 ? -13.671 6.078 15.981 1.00 85.88 81 GLY A N 1
ATOM 660 C CA . GLY A 1 81 ? -14.191 4.790 15.539 1.00 85.88 81 GLY A CA 1
ATOM 661 C C . GLY A 1 81 ? -15.158 4.875 14.355 1.00 85.88 81 GLY A C 1
ATOM 662 O O . GLY A 1 81 ? -15.737 3.847 14.007 1.00 85.88 81 GLY A O 1
ATOM 663 N N . LEU A 1 82 ? -15.333 6.046 13.735 1.00 86.75 82 LEU A N 1
ATOM 664 C CA . LEU A 1 82 ? -16.225 6.263 12.588 1.00 86.75 82 LEU A CA 1
ATOM 665 C C . LEU A 1 82 ? -15.541 5.993 11.245 1.00 86.75 82 LEU A C 1
ATOM 667 O O . LEU A 1 82 ? -16.211 5.730 10.245 1.00 86.75 82 LEU A O 1
ATOM 671 N N . PHE A 1 83 ? -14.211 6.024 11.242 1.00 87.31 83 PHE A N 1
ATOM 672 C CA . PHE A 1 83 ? -13.389 5.879 10.052 1.00 87.31 83 PHE A CA 1
ATOM 673 C C . PHE A 1 83 ? -12.499 4.644 10.144 1.00 87.31 83 PHE A C 1
ATOM 675 O O . PHE A 1 83 ? -12.122 4.201 11.232 1.00 87.31 83 PHE A O 1
ATOM 682 N N . THR A 1 84 ? -12.153 4.116 8.981 1.00 88.44 84 THR A N 1
ATOM 683 C CA . THR A 1 84 ? -11.048 3.187 8.769 1.00 88.44 84 THR A CA 1
ATOM 684 C C . THR A 1 84 ? -10.225 3.680 7.576 1.00 88.44 84 THR A C 1
ATOM 686 O O . THR A 1 84 ? -10.436 4.787 7.076 1.00 88.44 84 THR A O 1
ATOM 689 N N . ARG A 1 85 ? -9.251 2.892 7.133 1.00 87.94 85 ARG A N 1
ATOM 690 C CA . ARG A 1 85 ? -8.378 3.223 6.010 1.00 87.94 85 ARG A CA 1
ATOM 691 C C . ARG A 1 85 ? -8.552 2.191 4.911 1.00 87.94 85 ARG A C 1
ATOM 693 O O . ARG A 1 85 ? -8.485 0.993 5.176 1.00 87.94 85 ARG A O 1
ATOM 700 N N . PHE A 1 86 ? -8.718 2.676 3.692 1.00 90.62 86 PHE A N 1
ATOM 701 C CA . PHE A 1 86 ? -8.467 1.922 2.479 1.00 90.62 86 PHE A CA 1
ATOM 702 C C . PHE A 1 86 ? -6.982 2.065 2.145 1.00 90.62 86 PHE A C 1
ATOM 704 O O . PHE A 1 86 ? -6.540 3.111 1.667 1.00 90.62 86 PHE A O 1
ATOM 711 N N . GLY A 1 87 ? -6.193 1.050 2.489 1.00 91.19 87 GLY A N 1
ATOM 712 C CA . GLY A 1 87 ? -4.790 0.975 2.100 1.00 91.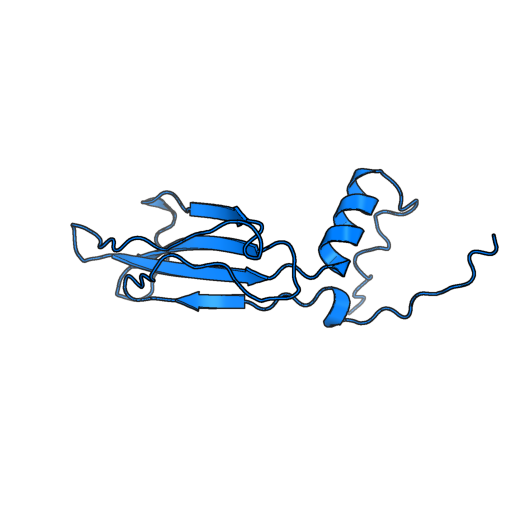19 87 GLY A CA 1
ATOM 713 C C . GLY A 1 87 ? -4.676 0.335 0.728 1.00 91.19 87 GLY A C 1
ATOM 714 O O . GLY A 1 87 ? -5.298 -0.697 0.502 1.00 91.19 87 GLY A O 1
ATOM 715 N N . PHE A 1 88 ? -3.879 0.896 -0.169 1.00 91.44 88 PHE A N 1
ATOM 716 C CA . PHE A 1 88 ? -3.614 0.304 -1.476 1.00 91.44 88 PHE A CA 1
ATOM 717 C C . PHE A 1 88 ? -2.119 0.266 -1.768 1.00 91.44 88 PHE A C 1
ATOM 719 O O . PHE A 1 88 ? -1.339 1.079 -1.269 1.00 91.44 88 PHE A O 1
ATOM 726 N N . SER A 1 89 ? -1.740 -0.700 -2.590 1.00 90.50 89 SER A N 1
ATOM 727 C CA . SER A 1 89 ? -0.404 -0.880 -3.126 1.00 90.50 89 SER A CA 1
ATOM 728 C C . SER A 1 89 ? -0.538 -1.187 -4.610 1.00 90.50 89 SER A C 1
ATOM 730 O O . SER A 1 89 ? -1.300 -2.072 -4.996 1.00 90.50 89 SER A O 1
ATOM 732 N N . CYS A 1 90 ? 0.159 -0.421 -5.436 1.00 89.75 90 CYS A N 1
ATOM 733 C CA . CYS A 1 90 ? 0.143 -0.529 -6.884 1.00 89.75 90 CYS A CA 1
ATOM 734 C C . CYS A 1 90 ? 1.579 -0.737 -7.366 1.00 89.75 90 CYS A C 1
ATOM 736 O O . CYS A 1 90 ? 2.410 0.170 -7.249 1.00 89.75 90 CYS A O 1
ATOM 738 N N . GLN A 1 91 ? 1.879 -1.941 -7.850 1.00 87.06 91 GLN A N 1
ATOM 739 C CA . GLN A 1 91 ? 3.188 -2.263 -8.417 1.00 87.06 91 GLN A CA 1
ATOM 740 C C . GLN A 1 91 ? 3.323 -1.593 -9.779 1.00 87.06 91 GLN A C 1
ATOM 742 O O . GLN A 1 91 ? 2.494 -1.795 -10.662 1.00 87.06 91 GLN A O 1
ATOM 747 N N . ILE A 1 92 ? 4.366 -0.785 -9.938 1.00 84.31 92 ILE A N 1
ATOM 748 C CA . ILE A 1 92 ? 4.648 -0.080 -11.183 1.00 84.31 92 ILE A CA 1
ATOM 749 C C . ILE A 1 92 ? 5.556 -0.962 -12.022 1.00 84.31 92 ILE A C 1
ATOM 751 O O . ILE A 1 92 ? 6.705 -1.214 -11.644 1.00 84.31 92 ILE A O 1
ATOM 755 N N . SER A 1 93 ? 5.047 -1.377 -13.182 1.00 79.19 93 SER A N 1
ATOM 756 C CA . SER A 1 93 ? 5.808 -2.205 -14.106 1.00 79.19 93 SER A CA 1
ATOM 757 C C . SER A 1 93 ? 7.129 -1.532 -14.494 1.00 79.19 93 SER A C 1
ATOM 759 O O . SER A 1 93 ? 7.241 -0.307 -14.674 1.00 79.19 93 SER A O 1
ATOM 761 N N . LYS A 1 94 ? 8.164 -2.352 -14.678 1.00 76.56 94 LYS A N 1
ATOM 762 C CA . LYS A 1 94 ? 9.471 -1.888 -15.157 1.00 76.56 94 LYS A CA 1
ATOM 763 C C . LYS A 1 94 ? 9.361 -1.078 -16.457 1.00 76.56 94 LYS A C 1
ATOM 765 O O . LYS A 1 94 ? 9.993 -0.027 -16.570 1.00 76.56 94 LYS A O 1
ATOM 770 N N . TYR A 1 95 ? 8.554 -1.526 -17.415 1.00 76.69 95 TYR A N 1
ATOM 771 C CA . TYR A 1 95 ? 8.380 -0.837 -18.695 1.00 76.69 95 TYR A CA 1
ATOM 772 C C . TYR A 1 95 ? 7.699 0.526 -18.543 1.00 76.69 95 TYR A C 1
ATOM 774 O O . TYR A 1 95 ? 8.152 1.491 -19.164 1.00 76.69 95 TYR A O 1
ATOM 782 N N . MET A 1 96 ? 6.700 0.654 -17.662 1.00 78.06 96 MET A N 1
ATOM 783 C CA . MET A 1 96 ? 6.087 1.946 -17.351 1.00 78.06 96 MET A CA 1
ATOM 784 C C . MET A 1 96 ? 7.113 2.912 -16.746 1.00 78.06 96 MET A C 1
ATOM 786 O O . MET A 1 96 ? 7.197 4.063 -17.173 1.00 78.06 96 MET A O 1
ATOM 790 N N . SER A 1 97 ? 7.959 2.439 -15.823 1.00 76.81 97 SER A N 1
ATOM 791 C CA . SER A 1 97 ? 9.008 3.280 -15.226 1.00 76.81 97 SER A CA 1
ATOM 792 C C . SER A 1 97 ? 10.029 3.780 -16.258 1.00 76.81 97 SER A C 1
ATOM 794 O O . SER A 1 97 ? 10.305 4.977 -16.318 1.00 76.81 97 SER A O 1
ATOM 796 N N . ILE A 1 98 ? 10.508 2.899 -17.144 1.00 77.31 98 ILE A N 1
ATOM 797 C CA . ILE A 1 98 ? 11.437 3.254 -18.231 1.00 77.31 98 ILE A CA 1
ATOM 798 C C . ILE A 1 98 ? 10.778 4.227 -19.214 1.00 77.31 98 ILE A C 1
ATOM 800 O O . ILE A 1 98 ? 11.414 5.166 -19.694 1.00 77.31 98 ILE A O 1
ATOM 804 N N . THR A 1 99 ? 9.501 4.009 -19.529 1.00 75.44 99 THR A N 1
ATOM 805 C CA . THR A 1 99 ? 8.753 4.871 -20.448 1.00 75.44 99 THR A CA 1
ATOM 806 C C . THR A 1 99 ? 8.609 6.278 -19.880 1.00 75.44 99 THR A C 1
ATOM 808 O O . THR A 1 99 ? 8.871 7.242 -20.599 1.00 75.44 99 THR A O 1
ATOM 811 N N . MET A 1 100 ? 8.284 6.408 -18.592 1.00 74.62 100 MET A N 1
ATOM 812 C CA . MET A 1 100 ? 8.202 7.708 -17.922 1.00 74.62 100 MET A CA 1
ATOM 813 C C . MET A 1 100 ? 9.558 8.418 -17.857 1.00 74.62 100 MET A C 1
ATOM 815 O O . MET A 1 100 ? 9.629 9.613 -18.134 1.00 74.62 100 MET A O 1
ATOM 819 N N . GLU A 1 101 ? 10.649 7.703 -17.570 1.00 77.81 101 GLU A N 1
ATOM 820 C CA . GLU A 1 101 ? 12.001 8.279 -17.609 1.00 77.81 101 GLU A CA 1
ATOM 821 C C . GLU A 1 101 ? 12.339 8.834 -19.001 1.00 77.81 101 GLU A C 1
ATOM 823 O O . GLU A 1 101 ? 12.786 9.975 -19.117 1.00 77.81 101 GLU A O 1
ATOM 828 N N . LYS A 1 102 ? 12.053 8.072 -20.067 1.00 77.62 102 LYS A N 1
ATOM 829 C CA . LYS A 1 102 ? 12.232 8.515 -21.461 1.00 77.62 102 LYS A CA 1
ATOM 830 C C . LYS A 1 102 ? 11.360 9.726 -21.805 1.00 77.62 102 LYS A C 1
ATOM 832 O O . LYS A 1 102 ? 11.820 10.629 -22.503 1.00 77.62 102 LYS A O 1
ATOM 837 N N . TYR A 1 103 ? 10.123 9.766 -21.311 1.00 73.38 103 TYR A N 1
ATOM 838 C CA . TYR A 1 103 ? 9.221 10.903 -21.502 1.00 73.38 103 TYR A CA 1
ATOM 839 C C . TYR A 1 103 ? 9.773 12.186 -20.865 1.00 73.38 103 TYR A C 1
ATOM 841 O O . TYR A 1 103 ? 9.759 13.238 -21.499 1.00 73.38 103 TYR A O 1
ATOM 849 N N . HIS A 1 104 ? 10.318 12.098 -19.647 1.00 74.06 104 HIS A N 1
ATOM 850 C CA . HIS A 1 104 ? 10.878 13.249 -18.931 1.00 74.06 104 HIS A CA 1
ATOM 851 C C . HIS A 1 104 ? 12.143 13.842 -19.567 1.00 74.06 104 HIS A C 1
ATOM 853 O O . HIS A 1 104 ? 12.437 15.010 -19.326 1.00 74.06 104 HIS A O 1
ATOM 859 N N . ILE A 1 105 ? 12.879 13.071 -20.371 1.00 81.69 105 ILE A N 1
ATOM 860 C CA . ILE A 1 105 ? 14.079 13.541 -21.086 1.00 81.69 105 ILE A CA 1
ATOM 861 C C . ILE A 1 105 ? 13.801 13.924 -22.550 1.00 81.69 105 ILE A C 1
ATOM 863 O O . ILE A 1 105 ? 14.729 13.965 -23.355 1.00 81.69 105 ILE A O 1
ATOM 867 N N . ASP A 1 106 ? 12.533 14.150 -22.915 1.00 77.94 106 ASP A N 1
ATOM 868 C CA . ASP A 1 106 ? 12.097 14.490 -24.279 1.00 77.94 106 ASP A CA 1
ATOM 869 C C . ASP A 1 106 ? 12.572 13.492 -25.354 1.00 77.94 106 ASP A C 1
ATOM 871 O O . ASP A 1 106 ? 12.759 13.836 -26.521 1.00 77.94 106 ASP A O 1
ATOM 875 N N . HIS A 1 107 ? 12.755 12.222 -24.976 1.00 73.62 107 HIS A N 1
ATOM 876 C CA . HIS A 1 107 ? 13.212 11.180 -25.897 1.00 73.62 107 HIS A CA 1
ATOM 877 C C . HIS A 1 107 ? 12.206 10.928 -27.031 1.00 73.62 107 HIS A C 1
ATOM 879 O O . HIS A 1 107 ? 12.591 10.620 -28.161 1.00 73.62 107 HIS A O 1
ATOM 885 N N . TYR A 1 108 ? 10.911 11.056 -26.731 1.00 70.00 108 TYR A N 1
ATOM 886 C CA . TYR A 1 108 ? 9.836 10.879 -27.699 1.00 70.00 108 TYR A CA 1
ATOM 887 C C . TYR A 1 108 ? 9.576 12.190 -28.447 1.00 70.00 108 TYR A C 1
ATOM 889 O O . TYR A 1 108 ? 9.143 13.181 -27.862 1.00 70.00 108 TYR A O 1
ATOM 897 N N . LYS A 1 109 ? 9.838 12.179 -29.761 1.00 66.62 109 LYS A N 1
ATOM 898 C CA . LYS A 1 109 ? 9.671 13.339 -30.659 1.00 66.62 109 LYS A CA 1
ATOM 899 C C . LYS A 1 109 ? 8.210 13.750 -30.865 1.00 66.62 109 LYS A C 1
ATOM 901 O O . LYS A 1 109 ? 7.955 14.901 -31.197 1.00 66.62 109 LYS A O 1
ATOM 906 N N . ASP A 1 110 ? 7.282 12.818 -30.665 1.00 66.06 110 ASP A N 1
ATOM 907 C CA . ASP A 1 110 ? 5.843 13.057 -30.678 1.00 66.06 110 ASP A CA 1
ATOM 908 C C . ASP A 1 110 ? 5.247 12.556 -29.358 1.00 66.06 110 ASP A C 1
ATOM 910 O O . ASP A 1 110 ? 5.046 11.358 -29.157 1.00 66.06 110 ASP A O 1
ATOM 914 N N . LYS A 1 111 ? 5.017 13.487 -28.429 1.00 55.72 111 LYS A N 1
ATOM 915 C CA . LYS A 1 111 ? 4.459 13.197 -27.099 1.00 55.72 111 LYS A CA 1
ATOM 916 C C . LYS A 1 111 ? 2.974 12.826 -27.140 1.00 55.72 111 LYS A C 1
ATOM 918 O O . LYS A 1 111 ? 2.458 12.317 -26.149 1.00 55.72 111 LYS A O 1
ATOM 923 N N . ASN A 1 112 ? 2.303 13.062 -28.268 1.00 55.78 112 ASN A N 1
ATOM 924 C CA . ASN A 1 112 ? 0.883 12.770 -28.441 1.00 55.78 112 ASN A CA 1
ATOM 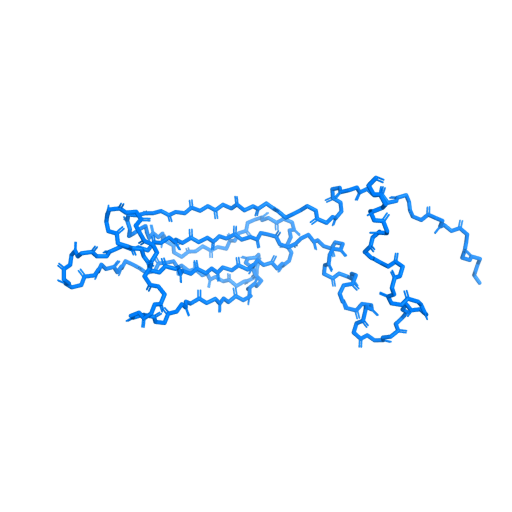925 C C . ASN A 1 112 ? 0.642 11.368 -29.016 1.00 55.78 112 ASN A C 1
ATOM 927 O O . ASN A 1 112 ? -0.485 10.893 -28.990 1.00 55.78 112 ASN A O 1
ATOM 931 N N . HIS A 1 113 ? 1.682 10.677 -29.491 1.00 51.69 113 HIS A N 1
ATOM 932 C CA . HIS A 1 113 ? 1.550 9.325 -30.045 1.00 51.69 113 HIS A CA 1
ATOM 933 C C . HIS A 1 113 ? 1.643 8.206 -28.987 1.00 51.69 113 HIS A C 1
ATOM 935 O O . HIS A 1 113 ? 1.439 7.037 -29.305 1.00 51.69 113 HIS A O 1
ATOM 941 N N . SER A 1 114 ? 1.980 8.538 -27.733 1.00 50.06 114 SER A N 1
ATOM 942 C CA . SER A 1 114 ? 2.262 7.567 -26.657 1.00 50.06 114 SER A CA 1
ATOM 943 C C . SER A 1 114 ? 1.065 7.175 -25.783 1.00 50.06 114 SER A C 1
ATOM 945 O O . SER A 1 114 ? 1.188 6.272 -24.961 1.00 50.06 114 SER A O 1
ATOM 947 N N . PHE A 1 115 ? -0.097 7.792 -25.975 1.00 44.91 115 PHE A N 1
ATOM 948 C CA . PHE A 1 115 ? -1.366 7.314 -25.433 1.00 44.91 115 PHE A CA 1
ATOM 949 C C . PHE A 1 115 ? -2.266 7.155 -26.642 1.00 44.91 115 PHE A C 1
ATOM 951 O O . PHE A 1 115 ? -2.639 8.162 -27.2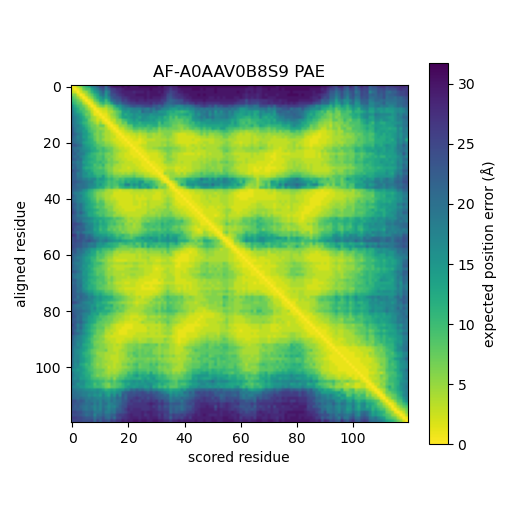32 1.00 44.91 115 PHE A O 1
ATOM 958 N N . GLY A 1 116 ? -2.463 5.913 -27.091 1.00 40.47 116 GLY A N 1
ATOM 959 C CA . GLY A 1 116 ? -3.103 5.619 -28.371 1.00 40.47 116 GLY A CA 1
ATOM 960 C C . GLY A 1 116 ? -4.330 6.492 -28.622 1.00 40.47 116 GLY A C 1
ATOM 961 O O . GLY A 1 116 ? -5.119 6.737 -27.710 1.00 40.47 116 GLY A O 1
ATOM 962 N N . ASN A 1 117 ? -4.477 6.958 -29.862 1.00 35.19 117 ASN A N 1
ATOM 963 C CA . ASN A 1 117 ? -5.760 7.458 -30.330 1.00 35.19 117 ASN A CA 1
ATOM 964 C C . ASN A 1 117 ? -6.760 6.309 -30.164 1.00 35.19 117 ASN A C 1
ATOM 966 O O . ASN A 1 117 ? -6.722 5.335 -30.916 1.00 35.19 117 ASN A O 1
ATOM 970 N N . TYR A 1 118 ? -7.589 6.388 -29.129 1.00 43.03 118 TYR A N 1
ATOM 971 C CA . TYR A 1 118 ? -8.801 5.596 -29.038 1.00 43.03 118 TYR A CA 1
ATOM 972 C C . TYR A 1 118 ? -9.841 6.358 -29.852 1.00 43.03 118 TYR A C 1
ATOM 974 O O . TYR A 1 118 ? -10.539 7.219 -29.324 1.00 43.03 118 TYR A O 1
ATOM 982 N N . ASP A 1 119 ? -9.842 6.115 -31.160 1.00 37.72 119 ASP A N 1
ATOM 983 C CA . ASP A 1 119 ? -10.994 6.452 -31.984 1.00 37.72 119 ASP A CA 1
ATOM 984 C C . ASP A 1 119 ? -12.074 5.401 -31.668 1.00 37.72 119 ASP A C 1
ATOM 986 O O . ASP A 1 119 ? -11.846 4.205 -31.881 1.00 37.72 119 ASP A O 1
ATOM 990 N N . ASP A 1 120 ? -13.184 5.857 -31.076 1.00 37.66 120 ASP A N 1
ATOM 991 C CA . ASP A 1 120 ? -14.413 5.081 -30.833 1.00 37.66 120 ASP A CA 1
ATOM 992 C C . ASP A 1 120 ? -15.064 4.586 -32.141 1.00 37.66 120 ASP A C 1
ATOM 994 O O . ASP A 1 120 ? -15.077 5.349 -33.140 1.00 37.66 120 ASP A O 1
#

pLDDT: mean 76.28, std 16.19, range [28.59, 94.56]

Organism: Phakopsora pachyrhizi (NCBI:txid170000)

Foldseek 3Di:
DDPPDPPPDDPCLFDKDKDKDKDQDKDDWDADPDPFQKKKKWKWKAFPVGHGDPPPDDIDIDIGRRNPDTDIRDRDADPVNGIMIIIMMIGGHPSNVVVVVCVVVCVDVDPPPVPPPPDD

Nearest PDB structures (foldseek):
  3rzl-assembly1_A  TM=4.569E-01  e=5.246E-01  Homo sapiens
  7xyc-assembly1_A  TM=3.445E-01  e=6.230E-01  Klebsiella phage Kp7
  5jtw-assembly1_A  TM=4.099E-01  e=3.475E+00  Homo sapiens
  7nup-assembly2_B  TM=3.585E-01  e=6.527E+00  Homo sapiens

InterPro domains:
  IPR046798 Tet-like 2OG-Fe(II) oxygenase [PF20515] (5-52)